Protein AF-A0A4R6K568-F1 (afdb_monomer)

Mean predicted aligned error: 12.11 Å

Nearest PDB structures (foldseek):
  5cnj-assembly1_A  TM=5.595E-01  e=1.723E-01  Homo sapiens
  4xaq-assembly1_B  TM=5.595E-01  e=4.422E-01  Homo sapiens
  5cnm-assembly1_A  TM=5.264E-01  e=3.116E+00  Homo sapiens
  1ase-assembly1_A  TM=3.659E-01  e=6.536E+00  Escherichia coli

Radius of gyration: 21.13 Å; Cα contacts (8 Å, |Δi|>4): 97; chains: 1; bounding box: 90×41×31 Å

Sequence (121 aa):
MSWESEGRWAGIPVFGEGLSTAQVRMLRKFSMGDTAIVIASGDEYRQKLTTGYLLDLALYYDRVRAVSLSHSPSTIAAAESGSKVLNDALGMARPLLTDRLGGAAADIASDPEPPERGPDL

Foldseek 3Di:
DDPPCPPPDDDDDADDLGADLVNLQVCLVVDPALEDEAEQEDDPVSVVSSVVCQVSNVVRHVFYFYFYDDHDLVVQCPDDCSVVVSVVRSVVTGTPVVPPCVPPVVPPDPPPDDDPDDDDD

Secondary structure (DSSP, 8-state):
-------S-------TT---HHHHHHHHHH-SSSEEEEEEESSHHHHHHHHHTHHHHHHH-SEEEEEEESS-HHHHHTSTTHHHHHHHHHHTPEESTTTTSTTTSSSS-------S-----

Solvent-accessible surface area (backbone atoms only — not comparable to full-atom values): 7741 Å² total; per-residue (Å²): 136,82,84,74,72,74,74,90,68,84,88,76,88,79,64,87,90,44,64,52,60,69,54,45,54,51,51,48,76,76,44,91,64,54,64,45,76,46,77,37,48,73,55,72,66,55,43,52,43,57,59,72,32,48,61,48,42,53,76,69,24,89,38,45,24,39,39,79,42,97,54,51,70,68,63,43,46,72,40,90,69,14,59,56,55,52,50,52,49,61,73,67,37,43,63,54,72,66,74,57,54,72,76,60,63,81,76,69,79,83,70,76,77,76,78,94,67,78,82,90,126

Structure (mmCIF, N/CA/C/O backbone):
data_AF-A0A4R6K568-F1
#
_entry.id   AF-A0A4R6K568-F1
#
loop_
_atom_site.group_PDB
_atom_site.id
_atom_site.type_symbol
_atom_site.label_atom_id
_atom_site.label_alt_id
_atom_site.label_comp_id
_atom_site.label_asym_id
_atom_site.label_entity_id
_atom_site.label_seq_id
_atom_site.pdbx_PDB_ins_code
_atom_site.Cartn_x
_atom_site.Cartn_y
_atom_site.Cartn_z
_atom_site.occupancy
_atom_site.B_iso_or_equiv
_atom_site.auth_seq_id
_atom_site.auth_comp_id
_atom_site.auth_asym_id
_atom_site.auth_atom_id
_atom_site.pdbx_PDB_model_num
ATOM 1 N N . MET A 1 1 ? 31.750 7.549 6.953 1.00 33.66 1 MET A N 1
ATOM 2 C CA . MET A 1 1 ? 30.748 6.467 7.031 1.00 33.66 1 MET A CA 1
ATOM 3 C C . MET A 1 1 ? 29.535 6.930 6.247 1.00 33.66 1 MET A C 1
ATOM 5 O O . MET A 1 1 ? 28.867 7.861 6.674 1.00 33.66 1 MET A O 1
ATOM 9 N N . SER A 1 2 ? 29.376 6.408 5.034 1.00 35.12 2 SER A N 1
ATOM 10 C CA . SER A 1 2 ? 28.314 6.752 4.090 1.00 35.12 2 SER A CA 1
ATOM 11 C C . SER A 1 2 ? 27.049 5.980 4.451 1.00 35.12 2 SER A C 1
ATOM 13 O O . SER A 1 2 ? 27.048 4.755 4.439 1.00 35.12 2 SER A O 1
ATOM 15 N N . TRP A 1 3 ? 25.974 6.694 4.775 1.00 35.69 3 TRP A N 1
ATOM 16 C CA . TRP A 1 3 ? 24.633 6.120 4.854 1.00 35.69 3 TRP A CA 1
ATOM 17 C C . TRP A 1 3 ? 24.131 5.900 3.424 1.00 35.69 3 TRP A C 1
ATOM 19 O O . TRP A 1 3 ? 23.374 6.703 2.882 1.00 35.69 3 TRP A O 1
ATOM 29 N N . GLU A 1 4 ? 24.624 4.850 2.771 1.00 41.16 4 GLU A N 1
ATOM 30 C CA . GLU A 1 4 ? 24.007 4.323 1.558 1.00 41.16 4 GLU A CA 1
ATOM 31 C C . GLU A 1 4 ? 22.646 3.745 1.949 1.00 41.16 4 GLU A C 1
ATOM 33 O O . GLU A 1 4 ? 22.555 2.616 2.411 1.00 41.16 4 GLU A O 1
ATOM 38 N N . SER A 1 5 ? 21.609 4.580 1.850 1.00 45.56 5 SER A N 1
ATOM 39 C CA . SER A 1 5 ? 20.193 4.214 1.740 1.00 45.56 5 SER A CA 1
ATOM 40 C C . SER A 1 5 ? 19.801 2.894 2.418 1.00 45.56 5 SER A C 1
ATOM 42 O O . SER A 1 5 ? 19.378 1.954 1.744 1.00 45.56 5 SER A O 1
ATOM 44 N N . GLU A 1 6 ? 19.889 2.831 3.751 1.00 50.62 6 GLU A N 1
ATOM 45 C CA . GLU A 1 6 ? 19.163 1.817 4.519 1.00 50.62 6 GLU A CA 1
ATOM 46 C C . GLU A 1 6 ? 17.713 1.814 4.019 1.00 50.62 6 GLU A C 1
ATOM 48 O O . GLU A 1 6 ? 17.057 2.860 3.969 1.00 50.62 6 GLU A O 1
ATOM 53 N N . GLY A 1 7 ? 17.255 0.660 3.529 1.00 64.12 7 GLY A N 1
ATOM 54 C CA . GLY A 1 7 ? 15.984 0.531 2.829 1.00 64.12 7 GLY A CA 1
ATOM 55 C C . GLY A 1 7 ? 14.830 1.056 3.679 1.00 64.12 7 GLY A C 1
ATOM 56 O O . GLY A 1 7 ? 14.344 0.369 4.570 1.00 64.12 7 GLY A O 1
ATOM 57 N N . ARG A 1 8 ? 14.367 2.274 3.377 1.00 77.50 8 ARG A N 1
ATOM 58 C CA . ARG A 1 8 ? 13.275 2.964 4.089 1.00 77.50 8 ARG A CA 1
ATOM 59 C C . ARG A 1 8 ? 11.961 2.173 4.090 1.00 77.50 8 ARG A C 1
ATOM 61 O O . ARG A 1 8 ? 11.095 2.417 4.926 1.00 77.50 8 ARG A O 1
ATOM 68 N N . TRP A 1 9 ? 11.803 1.262 3.135 1.00 83.81 9 TRP A N 1
ATOM 69 C CA . TRP A 1 9 ? 10.571 0.533 2.882 1.00 83.81 9 TRP A CA 1
ATOM 70 C C . TRP A 1 9 ? 10.840 -0.968 2.824 1.00 83.81 9 TRP A C 1
ATOM 72 O O . TRP A 1 9 ? 11.736 -1.411 2.107 1.00 83.81 9 TRP A O 1
ATOM 82 N N . ALA A 1 10 ? 10.016 -1.744 3.527 1.00 86.19 10 ALA A N 1
ATOM 83 C CA . ALA A 1 10 ? 9.962 -3.195 3.404 1.00 86.19 10 ALA A CA 1
ATOM 84 C C . ALA A 1 10 ? 8.694 -3.587 2.632 1.00 86.19 10 ALA A C 1
ATOM 86 O O . ALA A 1 10 ? 7.585 -3.220 3.021 1.00 86.19 10 ALA A O 1
ATOM 87 N N . GLY A 1 11 ? 8.860 -4.310 1.522 1.00 87.62 11 GLY A N 1
ATOM 88 C CA . GLY A 1 11 ? 7.745 -4.807 0.717 1.00 87.62 11 GLY A CA 1
ATOM 89 C C . GLY A 1 11 ? 7.240 -6.151 1.235 1.00 87.62 11 GLY A C 1
ATOM 90 O O . GLY A 1 11 ? 8.026 -7.083 1.385 1.00 87.62 11 GLY A O 1
ATOM 91 N N . ILE A 1 12 ? 5.932 -6.265 1.470 1.00 88.31 12 ILE A N 1
ATOM 92 C CA . ILE A 1 12 ? 5.274 -7.521 1.852 1.00 88.31 12 ILE A CA 1
ATOM 93 C C . ILE A 1 12 ? 4.238 -7.848 0.770 1.00 88.31 12 ILE A C 1
ATOM 95 O O . ILE A 1 12 ? 3.281 -7.087 0.610 1.00 88.31 12 ILE A O 1
ATOM 99 N N . PRO A 1 13 ? 4.415 -8.933 -0.005 1.00 86.69 13 PRO A N 1
ATOM 100 C CA . PRO A 1 13 ? 3.424 -9.332 -0.992 1.00 86.69 13 PRO A CA 1
ATOM 101 C C . PRO A 1 13 ? 2.144 -9.803 -0.297 1.00 86.69 13 PRO A C 1
ATOM 103 O O . PRO A 1 13 ? 2.186 -10.563 0.671 1.00 86.69 13 PRO A O 1
ATOM 106 N N . VAL A 1 14 ? 1.003 -9.361 -0.817 1.00 85.00 14 VAL A N 1
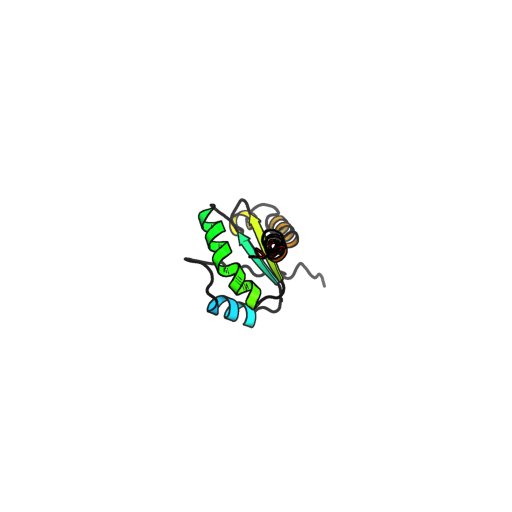ATOM 107 C CA . VAL A 1 14 ? -0.319 -9.824 -0.389 1.00 85.00 14 VAL A CA 1
ATOM 108 C C . VAL A 1 14 ? -0.789 -10.875 -1.389 1.00 85.00 14 VAL A C 1
ATOM 110 O O . VAL A 1 14 ? -0.758 -10.644 -2.597 1.00 85.00 14 VAL A O 1
ATOM 113 N N . PHE A 1 15 ? -1.196 -12.038 -0.888 1.00 78.00 15 PHE A N 1
ATOM 114 C CA . PHE A 1 15 ? -1.642 -13.169 -1.700 1.00 78.00 15 PHE A CA 1
ATOM 115 C C . PHE A 1 15 ? -3.113 -13.490 -1.424 1.00 78.00 15 PHE A C 1
ATOM 117 O O . PHE A 1 15 ? -3.596 -13.291 -0.311 1.00 78.00 15 PHE A O 1
ATOM 124 N N . GLY A 1 16 ? -3.805 -14.042 -2.423 1.00 79.00 16 GLY A N 1
ATOM 125 C CA . GLY A 1 16 ? -5.203 -14.463 -2.296 1.00 79.00 16 GLY A CA 1
ATOM 126 C C . GLY A 1 16 ? -6.182 -13.287 -2.228 1.00 79.00 16 GLY A C 1
ATOM 127 O O . GLY A 1 16 ? -6.047 -12.324 -2.979 1.00 79.00 16 GLY A O 1
ATOM 128 N N . GLU A 1 17 ? -7.155 -13.380 -1.322 1.00 75.75 17 GLU A N 1
ATOM 129 C CA . GLU A 1 17 ? -8.291 -12.448 -1.178 1.00 75.75 17 GLU A CA 1
ATOM 130 C C . GLU A 1 17 ? -7.930 -11.087 -0.546 1.00 75.75 17 GLU A C 1
ATOM 132 O O . GLU A 1 17 ? -8.801 -10.249 -0.328 1.00 75.75 17 GLU A O 1
ATOM 137 N N . GLY A 1 18 ? -6.653 -10.842 -0.235 1.00 82.50 18 GLY A N 1
ATOM 138 C CA . GLY A 1 18 ? -6.189 -9.593 0.370 1.00 82.50 18 GLY A CA 1
ATOM 139 C C . GLY A 1 18 ? -5.588 -9.788 1.760 1.00 82.50 18 GLY A C 1
ATOM 140 O O . GLY A 1 18 ? -5.022 -10.836 2.072 1.00 82.50 18 GLY A O 1
ATOM 141 N N . LEU A 1 19 ? -5.665 -8.744 2.588 1.00 87.19 19 LEU A N 1
ATOM 142 C CA . LEU A 1 19 ? -5.066 -8.708 3.919 1.00 87.19 19 LEU A CA 1
ATOM 143 C C . LEU A 1 19 ? -6.162 -8.691 4.989 1.00 87.19 19 LEU A C 1
ATOM 145 O O . LEU A 1 19 ? -6.966 -7.770 5.041 1.00 87.19 19 LEU A O 1
ATOM 149 N N . SER A 1 20 ? -6.191 -9.697 5.859 1.00 88.75 20 SER A N 1
ATOM 150 C CA . SER A 1 20 ? -7.128 -9.729 6.989 1.00 88.75 20 SER A CA 1
ATOM 151 C C . SER A 1 20 ? -6.731 -8.740 8.090 1.00 88.75 20 SER A C 1
ATOM 153 O O . SER A 1 20 ? -5.544 -8.469 8.302 1.00 88.75 20 SER A O 1
ATOM 155 N N . THR A 1 21 ? -7.698 -8.300 8.899 1.00 90.44 21 THR A N 1
ATOM 156 C CA . THR A 1 21 ? -7.464 -7.470 10.095 1.00 90.44 21 THR A CA 1
ATOM 157 C C . THR A 1 21 ? -6.401 -8.070 11.028 1.00 90.44 21 THR A C 1
ATOM 159 O O . THR A 1 21 ? -5.556 -7.358 11.572 1.00 90.44 21 THR A O 1
ATOM 162 N N . ALA A 1 22 ? -6.391 -9.399 11.197 1.00 91.38 22 ALA A N 1
ATOM 163 C CA . ALA A 1 22 ? -5.405 -10.086 12.031 1.00 91.38 22 ALA A CA 1
ATOM 164 C C . ALA A 1 22 ? -3.978 -9.962 11.472 1.00 91.38 22 ALA A C 1
ATOM 166 O O . ALA A 1 22 ? -3.037 -9.747 12.242 1.00 91.38 22 ALA A O 1
ATOM 167 N N . GLN A 1 23 ? -3.818 -10.054 10.147 1.00 91.81 23 GLN A N 1
ATOM 168 C CA . GLN A 1 23 ? -2.534 -9.843 9.478 1.00 91.81 23 GLN A CA 1
ATOM 169 C C . GLN A 1 23 ? -2.100 -8.378 9.558 1.00 91.81 23 GLN A C 1
ATOM 171 O O . GLN A 1 23 ? -0.942 -8.128 9.874 1.00 91.81 23 GLN A O 1
ATOM 176 N N . VAL A 1 24 ? -3.009 -7.413 9.379 1.00 92.25 24 VAL A N 1
ATOM 177 C CA . VAL A 1 24 ? -2.693 -5.984 9.561 1.00 92.25 24 VAL A CA 1
ATOM 178 C C . VAL A 1 24 ? -2.194 -5.703 10.976 1.00 92.25 24 VAL A C 1
ATOM 180 O O . VAL A 1 24 ? -1.141 -5.090 11.159 1.00 92.25 24 VAL A O 1
ATOM 183 N N . ARG A 1 25 ? -2.910 -6.195 11.993 1.00 92.69 25 ARG A N 1
ATOM 184 C CA . ARG A 1 25 ? -2.510 -6.043 13.396 1.00 92.69 25 ARG A CA 1
ATOM 185 C C . ARG A 1 25 ? -1.134 -6.653 13.660 1.00 92.69 25 ARG A C 1
ATOM 187 O O . ARG A 1 25 ? -0.331 -6.080 14.395 1.00 92.69 25 ARG A O 1
ATOM 194 N N . MET A 1 26 ? -0.861 -7.818 13.069 1.00 92.38 26 MET A N 1
ATOM 195 C CA . MET A 1 26 ? 0.448 -8.463 13.152 1.00 92.38 26 MET A CA 1
ATOM 196 C C . MET A 1 26 ? 1.532 -7.608 12.487 1.00 92.38 26 MET A C 1
ATOM 198 O O . MET A 1 26 ? 2.551 -7.354 13.122 1.00 92.38 26 MET A O 1
ATOM 202 N N . LEU A 1 27 ? 1.302 -7.112 11.266 1.00 91.12 27 LEU A N 1
ATOM 203 C CA . LEU A 1 27 ? 2.225 -6.212 10.573 1.00 91.12 27 LEU A CA 1
ATOM 204 C C . LEU A 1 27 ? 2.544 -4.981 11.426 1.00 91.12 27 LEU A C 1
ATOM 206 O O . LEU A 1 27 ? 3.717 -4.648 11.602 1.00 91.12 27 LEU A O 1
ATOM 210 N N . ARG A 1 28 ? 1.524 -4.341 12.011 1.00 91.06 28 ARG A N 1
ATOM 211 C CA . ARG A 1 28 ? 1.713 -3.147 12.842 1.00 91.06 28 ARG A CA 1
ATOM 212 C C . ARG A 1 28 ? 2.615 -3.418 14.041 1.00 91.06 28 ARG A C 1
ATOM 214 O O . ARG A 1 28 ? 3.479 -2.599 14.330 1.00 91.06 28 ARG A O 1
ATOM 221 N N . LYS A 1 29 ? 2.471 -4.577 14.693 1.00 91.81 29 LYS A N 1
ATOM 222 C CA . LYS A 1 29 ? 3.303 -4.977 15.842 1.00 91.81 29 LYS A CA 1
ATOM 223 C C . LYS A 1 29 ? 4.800 -5.030 15.510 1.00 91.81 29 LYS A C 1
ATOM 225 O O . LYS A 1 29 ? 5.618 -4.773 16.388 1.00 91.81 29 LYS A O 1
ATOM 230 N N . PHE A 1 30 ? 5.151 -5.370 14.271 1.00 88.75 30 PHE A N 1
ATOM 231 C CA . PHE A 1 30 ? 6.541 -5.487 13.815 1.00 88.75 30 PHE A CA 1
ATOM 232 C C . PHE A 1 30 ? 7.004 -4.303 12.954 1.00 88.75 30 PHE A C 1
ATOM 234 O O . PHE A 1 30 ? 8.149 -4.274 12.511 1.00 88.75 30 PHE A O 1
ATOM 241 N N . SER A 1 31 ? 6.138 -3.315 12.726 1.00 87.12 31 SER A N 1
ATOM 242 C CA . SER A 1 31 ? 6.468 -2.113 11.963 1.00 87.12 31 SER A CA 1
ATOM 243 C C . SER A 1 31 ? 6.973 -1.019 12.896 1.00 87.12 31 SER A C 1
ATOM 245 O O . SER A 1 31 ? 6.243 -0.579 13.780 1.00 87.12 31 SER A O 1
ATOM 247 N N . MET A 1 32 ? 8.192 -0.525 12.664 1.00 83.94 3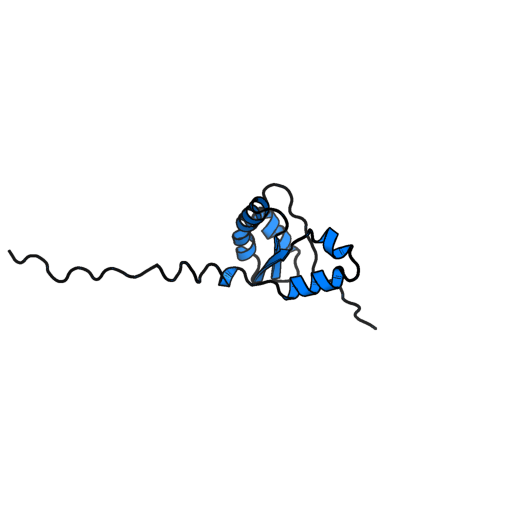2 MET A N 1
ATOM 248 C CA . MET A 1 32 ? 8.702 0.654 13.383 1.00 83.94 32 MET A CA 1
ATOM 249 C C . MET A 1 32 ? 8.027 1.954 12.918 1.00 83.94 32 MET A C 1
ATOM 251 O O . MET A 1 32 ? 7.855 2.880 13.704 1.00 83.94 32 MET A O 1
ATOM 255 N N . GLY A 1 33 ? 7.632 2.022 11.642 1.00 85.19 33 GLY A N 1
ATOM 256 C CA . GLY A 1 33 ? 6.947 3.175 11.061 1.00 85.19 33 GLY A CA 1
ATOM 257 C C . GLY A 1 33 ? 5.436 3.164 11.298 1.00 85.19 33 GLY A C 1
ATOM 258 O O . GLY A 1 33 ? 4.815 2.110 11.416 1.00 85.19 33 GLY A O 1
ATOM 259 N N . ASP A 1 34 ? 4.841 4.354 11.313 1.00 88.38 34 ASP A N 1
ATOM 260 C CA . ASP A 1 34 ? 3.388 4.585 11.370 1.00 88.38 34 ASP A CA 1
ATOM 261 C C . ASP A 1 34 ? 2.721 4.647 9.986 1.00 88.38 34 ASP A C 1
ATOM 263 O O . ASP A 1 34 ? 1.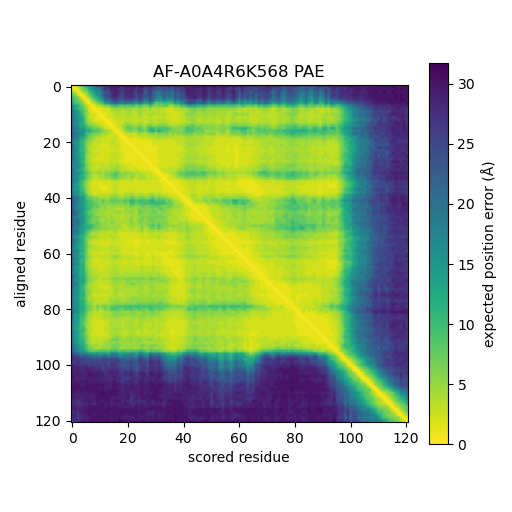516 4.874 9.873 1.00 88.38 34 ASP A O 1
ATOM 267 N N . THR A 1 35 ? 3.513 4.465 8.927 1.00 91.62 35 THR A N 1
ATOM 268 C CA . THR A 1 35 ? 3.085 4.642 7.544 1.00 91.62 35 THR A CA 1
ATOM 269 C C . THR A 1 35 ? 2.993 3.300 6.832 1.00 91.62 35 THR A C 1
ATOM 271 O O . THR A 1 35 ? 3.979 2.567 6.760 1.00 91.62 35 THR A O 1
ATOM 274 N N . ALA A 1 36 ? 1.833 3.020 6.245 1.00 92.25 36 ALA A N 1
ATOM 275 C CA . ALA A 1 36 ? 1.623 1.924 5.310 1.00 92.25 36 ALA A CA 1
ATOM 276 C C . ALA A 1 36 ? 1.407 2.489 3.900 1.00 92.25 36 ALA A C 1
ATOM 278 O O . ALA A 1 36 ? 0.574 3.375 3.696 1.00 92.25 36 ALA A O 1
ATOM 279 N N . ILE A 1 37 ? 2.153 1.975 2.920 1.00 92.00 37 ILE A N 1
ATOM 280 C CA . ILE A 1 37 ? 1.959 2.303 1.503 1.00 92.00 37 ILE A CA 1
ATOM 281 C C . ILE A 1 37 ? 1.435 1.063 0.795 1.00 92.00 37 ILE A C 1
ATOM 283 O O . ILE A 1 37 ? 2.080 0.017 0.792 1.00 92.00 37 ILE A O 1
ATOM 287 N N . VAL A 1 38 ? 0.270 1.197 0.177 1.00 91.56 38 VAL A N 1
ATOM 288 C CA . VAL A 1 38 ? -0.368 0.136 -0.589 1.00 91.56 38 VAL A CA 1
ATOM 289 C C . VAL A 1 38 ? -0.051 0.328 -2.065 1.00 91.56 38 VAL A C 1
ATOM 291 O O . VAL A 1 38 ? -0.354 1.368 -2.650 1.00 91.56 38 VAL A O 1
ATOM 294 N N . ILE A 1 39 ? 0.572 -0.679 -2.668 1.00 89.94 39 ILE A N 1
ATOM 295 C CA . ILE A 1 39 ? 0.869 -0.681 -4.097 1.00 89.94 39 ILE A CA 1
ATOM 296 C C . ILE A 1 39 ? -0.236 -1.445 -4.816 1.00 89.94 39 ILE A C 1
ATOM 298 O O . ILE A 1 39 ? -0.350 -2.661 -4.672 1.00 89.94 39 ILE A O 1
ATOM 302 N N . ALA A 1 40 ? -1.018 -0.737 -5.620 1.00 86.56 40 ALA A N 1
ATOM 303 C CA . ALA A 1 40 ? -1.960 -1.345 -6.541 1.00 86.56 40 ALA A CA 1
ATOM 304 C C . ALA A 1 40 ? -1.247 -1.587 -7.880 1.00 86.56 40 ALA A C 1
ATOM 306 O O . ALA A 1 40 ? -0.734 -0.657 -8.502 1.00 86.56 40 ALA A O 1
ATOM 307 N N . SER A 1 41 ? -1.170 -2.842 -8.319 1.00 81.75 41 SER A N 1
ATOM 308 C CA . SER A 1 41 ? -0.621 -3.195 -9.633 1.00 81.75 41 SER A CA 1
ATOM 309 C C . SER A 1 41 ? -1.439 -4.322 -10.260 1.00 81.75 41 SER A C 1
ATOM 311 O O . SER A 1 41 ? -1.907 -5.224 -9.562 1.00 81.75 41 SER A O 1
ATOM 313 N N . GLY A 1 42 ? -1.618 -4.267 -11.579 1.00 77.38 42 GLY A N 1
ATOM 314 C CA . GLY A 1 42 ? -2.462 -5.202 -12.325 1.00 77.38 42 GLY A CA 1
ATOM 315 C C . GLY A 1 42 ? -3.841 -4.639 -12.681 1.00 77.38 42 GLY A C 1
ATOM 316 O O . GLY A 1 42 ? -4.056 -3.427 -12.656 1.00 77.38 42 GLY A O 1
ATOM 317 N N . ASP A 1 43 ? -4.743 -5.543 -13.063 1.00 78.31 43 ASP A N 1
ATOM 318 C CA . ASP A 1 43 ? -6.092 -5.238 -13.553 1.00 78.31 43 ASP A CA 1
ATOM 319 C C . ASP A 1 43 ? -7.017 -4.591 -12.501 1.00 78.31 43 ASP A C 1
ATOM 321 O O . ASP A 1 43 ? -6.731 -4.560 -11.301 1.00 78.31 43 ASP A O 1
ATOM 325 N N . GLU A 1 44 ? -8.164 -4.079 -12.958 1.00 78.44 44 GLU A N 1
ATOM 326 C CA . GLU A 1 44 ? -9.164 -3.435 -12.097 1.00 78.44 44 GLU A CA 1
ATOM 327 C C . GLU A 1 44 ? -9.665 -4.335 -10.960 1.00 78.44 44 GLU A C 1
ATOM 329 O O . GLU A 1 44 ? -10.024 -3.837 -9.893 1.00 78.44 44 GLU A O 1
ATOM 334 N N . TYR A 1 45 ? -9.699 -5.654 -11.160 1.00 78.38 45 TYR A N 1
ATOM 335 C CA . TYR A 1 45 ? -10.138 -6.593 -10.132 1.00 78.38 45 TYR A CA 1
ATOM 336 C C . TYR A 1 45 ? -9.147 -6.615 -8.962 1.00 78.38 45 TYR A C 1
ATOM 338 O O . TYR A 1 45 ? -9.543 -6.457 -7.806 1.00 78.38 45 TYR A O 1
ATOM 346 N N . ARG A 1 46 ? -7.844 -6.693 -9.251 1.00 75.56 46 ARG A N 1
ATOM 347 C CA . ARG A 1 46 ? -6.781 -6.609 -8.235 1.00 75.56 46 ARG A CA 1
ATOM 348 C C . ARG A 1 46 ? -6.756 -5.253 -7.535 1.00 75.56 46 ARG A C 1
ATOM 350 O O . ARG A 1 46 ? -6.530 -5.180 -6.325 1.00 75.56 46 ARG A O 1
ATOM 357 N N . GLN A 1 47 ? -7.052 -4.177 -8.259 1.00 77.19 47 GLN A N 1
ATOM 358 C CA . GLN A 1 47 ? -7.191 -2.845 -7.664 1.00 77.19 47 GLN A CA 1
ATOM 359 C C . GLN A 1 47 ? -8.421 -2.749 -6.739 1.00 77.19 47 GLN A C 1
ATOM 361 O O . GLN A 1 47 ? -8.354 -2.138 -5.672 1.00 77.19 47 GLN A O 1
ATOM 366 N N . LYS A 1 48 ? -9.536 -3.406 -7.081 1.00 77.12 48 LYS A N 1
ATOM 367 C CA . LYS A 1 4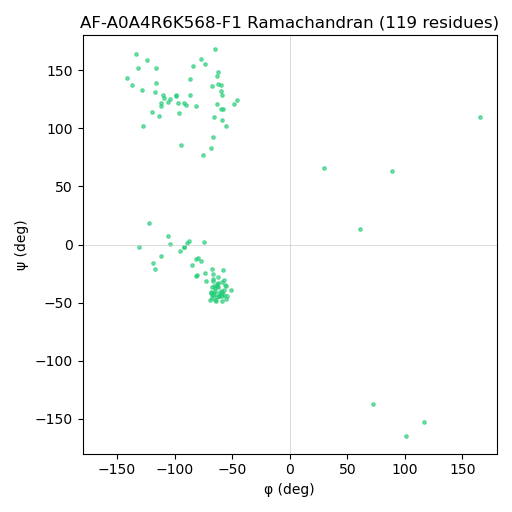8 ? -10.725 -3.481 -6.214 1.00 77.12 48 LYS A CA 1
ATOM 368 C C . LYS A 1 48 ? -10.471 -4.293 -4.944 1.00 77.12 48 LYS A C 1
ATOM 370 O O . LYS A 1 48 ? -10.817 -3.813 -3.868 1.00 77.12 48 LYS A O 1
ATOM 375 N N . LEU A 1 49 ? -9.800 -5.445 -5.031 1.00 77.50 49 LEU A N 1
ATOM 376 C CA . LEU A 1 49 ? -9.392 -6.222 -3.847 1.00 77.50 49 LEU A CA 1
ATOM 377 C C . LEU A 1 49 ? -8.520 -5.395 -2.898 1.00 77.50 49 LEU A C 1
ATOM 379 O O . LEU A 1 49 ? -8.707 -5.425 -1.684 1.00 77.50 49 LEU A O 1
ATOM 383 N N . THR A 1 50 ? -7.632 -4.578 -3.470 1.00 77.00 50 THR A N 1
ATOM 384 C CA . THR A 1 50 ? -6.776 -3.653 -2.718 1.00 77.00 50 THR A CA 1
ATOM 385 C C . THR A 1 50 ? -7.589 -2.697 -1.840 1.00 77.00 50 THR A C 1
ATOM 387 O O . THR A 1 50 ? -7.173 -2.371 -0.733 1.00 77.00 50 THR A O 1
ATOM 390 N N . THR A 1 51 ? -8.777 -2.286 -2.300 1.00 76.06 51 THR A N 1
ATOM 391 C CA . THR A 1 51 ? -9.678 -1.395 -1.553 1.00 76.06 51 THR A CA 1
ATOM 392 C C . THR A 1 51 ? -10.244 -2.056 -0.293 1.00 76.06 51 THR A C 1
ATOM 394 O O . THR A 1 51 ? -10.490 -1.364 0.695 1.00 76.06 51 THR A O 1
ATOM 397 N N . GLY A 1 52 ? -10.435 -3.380 -0.312 1.00 79.50 52 GLY A N 1
ATOM 398 C CA . GLY A 1 52 ? -11.115 -4.128 0.747 1.00 79.50 52 GLY A CA 1
ATOM 399 C C . GLY A 1 52 ? -10.415 -4.064 2.104 1.00 79.50 52 GLY A C 1
ATOM 400 O O . GLY A 1 52 ? -11.087 -3.993 3.125 1.00 79.50 52 GLY A O 1
ATOM 401 N N . TYR A 1 53 ? -9.082 -3.997 2.119 1.00 85.06 53 TYR A N 1
ATOM 402 C CA . TYR A 1 53 ? -8.285 -3.990 3.353 1.00 85.06 53 TYR A CA 1
ATOM 403 C C . TYR A 1 53 ? -7.685 -2.617 3.706 1.00 85.06 53 TYR A C 1
ATOM 405 O O . TYR A 1 53 ? -6.893 -2.499 4.644 1.00 85.06 53 TYR A O 1
ATOM 413 N N . LEU A 1 54 ? -8.049 -1.548 2.983 1.00 86.69 54 LEU A N 1
ATOM 414 C CA . LEU A 1 54 ? -7.581 -0.188 3.297 1.00 86.69 54 LEU A CA 1
ATOM 415 C C . LEU A 1 54 ? -8.101 0.304 4.647 1.00 86.69 54 LEU A C 1
ATOM 417 O O . LEU A 1 54 ? -7.382 0.992 5.369 1.00 86.69 54 LEU A O 1
ATOM 421 N N . LEU A 1 55 ? -9.346 -0.048 4.979 1.00 84.69 55 LEU A N 1
ATOM 422 C CA . LEU A 1 55 ? -9.954 0.311 6.258 1.00 84.69 55 LEU A CA 1
ATOM 423 C C . LEU A 1 55 ? -9.243 -0.391 7.412 1.00 84.69 55 LEU A C 1
ATOM 425 O O . LEU A 1 55 ? -8.912 0.262 8.396 1.00 84.69 55 LEU A O 1
ATOM 429 N N . ASP A 1 56 ? -8.924 -1.679 7.259 1.00 89.62 56 ASP A N 1
ATOM 430 C CA . ASP A 1 56 ? -8.142 -2.405 8.258 1.00 89.62 56 ASP A CA 1
ATOM 431 C C . ASP A 1 56 ? -6.781 -1.739 8.482 1.00 89.62 56 ASP A C 1
ATOM 433 O O . ASP A 1 56 ? -6.383 -1.529 9.624 1.00 89.62 56 ASP A O 1
ATOM 437 N N . LEU A 1 57 ? -6.081 -1.334 7.416 1.00 91.81 57 LEU A N 1
ATOM 438 C CA . LEU A 1 57 ? -4.822 -0.589 7.540 1.00 91.81 57 LEU A CA 1
ATOM 439 C C . LEU A 1 57 ? -5.002 0.731 8.300 1.00 91.81 57 LEU A C 1
ATOM 441 O O . LEU A 1 57 ? -4.186 1.036 9.167 1.00 91.81 57 LEU A O 1
ATOM 445 N N . ALA A 1 58 ? -6.071 1.481 8.024 1.00 90.00 58 ALA A N 1
ATOM 446 C CA . ALA A 1 58 ? -6.346 2.764 8.673 1.00 90.00 58 ALA A CA 1
ATOM 447 C C . ALA A 1 58 ? -6.678 2.640 10.172 1.00 90.00 58 ALA A C 1
ATOM 449 O O . ALA A 1 58 ? -6.515 3.608 10.907 1.00 90.00 58 ALA A O 1
ATOM 450 N N . LEU A 1 59 ? -7.098 1.461 10.647 1.00 89.31 59 LEU A N 1
ATOM 451 C CA . LEU A 1 59 ? -7.301 1.205 12.079 1.00 89.31 59 LEU A CA 1
ATOM 452 C C . LEU A 1 59 ? -5.988 1.060 12.859 1.00 89.31 59 LEU A C 1
ATOM 454 O O . LEU A 1 59 ? -5.976 1.248 14.074 1.00 89.31 59 LEU A O 1
ATOM 458 N N . TYR A 1 60 ? -4.896 0.684 12.188 1.00 90.94 60 TYR A N 1
ATOM 459 C CA . TYR A 1 60 ? -3.629 0.344 12.844 1.00 90.94 60 TYR A CA 1
ATOM 460 C C . TYR A 1 60 ? -2.464 1.266 12.468 1.00 90.94 60 TYR A C 1
ATOM 462 O O . TYR A 1 60 ? -1.486 1.333 13.217 1.00 90.94 60 TYR A O 1
ATOM 470 N N . TYR A 1 61 ? -2.547 1.960 11.335 1.00 91.62 61 TYR A N 1
ATOM 471 C CA . TYR A 1 61 ? -1.532 2.889 10.846 1.00 91.62 61 TYR A CA 1
ATOM 472 C C . TYR A 1 61 ? -2.093 4.306 10.764 1.00 91.62 61 TYR A C 1
ATOM 474 O O . TYR A 1 61 ? -3.125 4.533 10.138 1.00 91.62 61 TYR A O 1
ATOM 482 N N . ASP A 1 62 ? -1.348 5.267 11.307 1.00 89.75 62 ASP A N 1
ATOM 483 C CA . ASP A 1 62 ? -1.733 6.683 11.304 1.00 89.75 62 ASP A CA 1
ATOM 484 C C . ASP A 1 62 ? -1.728 7.260 9.882 1.00 89.75 62 ASP A C 1
ATOM 486 O O . ASP A 1 62 ? -2.463 8.194 9.558 1.00 89.75 62 ASP A O 1
ATOM 490 N N . ARG A 1 63 ? -0.870 6.713 9.010 1.00 91.19 63 ARG A N 1
ATOM 491 C CA . ARG A 1 63 ? -0.681 7.192 7.641 1.00 91.19 63 ARG A CA 1
ATOM 492 C C . ARG A 1 63 ? -0.821 6.052 6.646 1.00 91.19 63 ARG A C 1
ATOM 494 O O . ARG A 1 63 ? 0.126 5.309 6.410 1.00 91.19 63 ARG A O 1
ATOM 501 N N . VAL A 1 64 ? -1.974 5.965 5.989 1.00 91.62 64 VAL A N 1
ATOM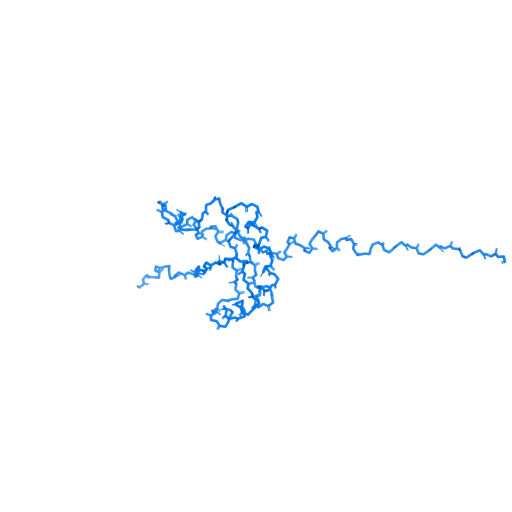 502 C CA . VAL A 1 64 ? -2.171 5.037 4.867 1.00 91.62 64 VAL A CA 1
ATOM 503 C C . VAL A 1 64 ? -2.131 5.796 3.547 1.00 91.62 64 VAL A C 1
ATOM 505 O O . VAL A 1 64 ? -2.863 6.769 3.336 1.00 91.62 64 VAL A O 1
ATOM 508 N N . ARG A 1 65 ? -1.252 5.353 2.651 1.00 91.50 65 ARG A N 1
ATOM 509 C CA . ARG A 1 65 ? -1.075 5.912 1.310 1.00 91.50 65 ARG A CA 1
ATOM 5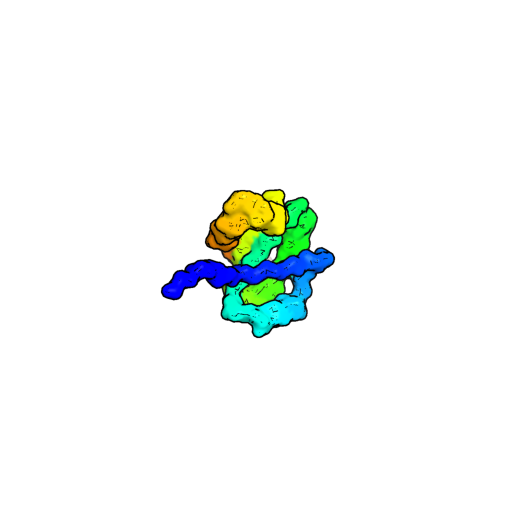10 C C . ARG A 1 65 ? -1.254 4.835 0.255 1.00 91.50 65 ARG A C 1
ATOM 512 O O . ARG A 1 65 ? -1.061 3.657 0.543 1.00 91.50 65 ARG A O 1
ATOM 519 N N . ALA A 1 66 ? -1.554 5.243 -0.970 1.00 88.88 66 ALA A N 1
ATOM 520 C CA . ALA A 1 66 ? -1.560 4.341 -2.110 1.00 88.88 66 ALA A CA 1
ATOM 521 C C . ALA A 1 66 ? -0.791 4.901 -3.302 1.00 88.88 66 ALA A C 1
ATOM 523 O O . ALA A 1 66 ? -0.689 6.115 -3.505 1.00 88.88 66 ALA A O 1
ATOM 524 N N . VAL A 1 67 ? -0.264 3.977 -4.098 1.00 89.12 67 VAL A N 1
ATOM 525 C CA . VAL A 1 67 ? 0.330 4.245 -5.403 1.00 89.12 67 VAL A CA 1
ATOM 526 C C . VAL A 1 67 ? -0.134 3.174 -6.383 1.00 89.12 67 VAL A C 1
ATOM 528 O O . VAL A 1 67 ? -0.182 1.991 -6.045 1.00 89.12 67 VAL A O 1
ATOM 531 N N . SER A 1 68 ? -0.488 3.595 -7.594 1.00 87.56 68 SER A N 1
ATOM 532 C CA . SER A 1 68 ? -0.786 2.686 -8.698 1.00 87.56 68 SER A CA 1
ATOM 533 C C . SER A 1 68 ? 0.437 2.583 -9.596 1.00 87.56 68 SER A C 1
ATOM 535 O O . SER A 1 68 ? 0.976 3.609 -10.012 1.00 87.56 68 SER A O 1
ATOM 537 N N . LEU A 1 69 ? 0.873 1.363 -9.896 1.00 86.81 69 LEU A N 1
ATOM 538 C CA . LEU A 1 69 ? 2.014 1.103 -10.771 1.00 86.81 69 LEU A CA 1
ATOM 539 C C . LEU A 1 69 ? 1.563 0.350 -12.022 1.00 86.81 69 LEU A C 1
ATOM 541 O O . LEU A 1 69 ? 0.779 -0.596 -11.943 1.00 86.81 69 LEU A O 1
ATOM 545 N N . SER A 1 70 ? 2.114 0.734 -13.174 1.00 83.25 70 SER A N 1
ATOM 546 C CA . SER A 1 70 ? 1.839 0.076 -14.460 1.00 83.25 70 SER A CA 1
ATOM 547 C C . SER A 1 70 ? 2.364 -1.361 -14.518 1.00 83.25 70 SER A C 1
ATOM 549 O O . SER A 1 70 ? 1.852 -2.190 -15.266 1.00 83.25 70 SER A O 1
ATOM 551 N N . HIS A 1 71 ? 3.390 -1.665 -13.723 1.00 86.00 71 HIS A N 1
ATOM 552 C CA . HIS A 1 71 ? 4.025 -2.974 -13.646 1.00 86.00 71 HIS A CA 1
ATOM 553 C C . HIS A 1 71 ? 4.213 -3.392 -12.190 1.00 86.00 71 HIS A C 1
ATOM 555 O O . HIS A 1 71 ? 4.137 -2.573 -11.273 1.00 86.00 71 HIS A O 1
ATOM 561 N N . SER A 1 72 ? 4.469 -4.684 -11.978 1.00 86.81 72 SER A N 1
ATOM 562 C CA . SER A 1 72 ? 4.737 -5.192 -10.637 1.00 86.81 72 SER A CA 1
ATOM 563 C C . SER A 1 72 ? 6.010 -4.556 -10.048 1.00 86.81 72 SER A C 1
ATOM 565 O O . SER A 1 72 ? 6.949 -4.266 -10.800 1.00 86.81 72 SER A O 1
ATOM 567 N N . PRO A 1 73 ? 6.093 -4.369 -8.717 1.00 88.19 73 PRO A N 1
ATOM 568 C CA . PRO A 1 73 ? 7.285 -3.814 -8.076 1.00 88.19 73 PRO A CA 1
ATOM 569 C C . PRO A 1 73 ? 8.572 -4.576 -8.400 1.00 88.19 73 PRO A C 1
ATOM 571 O O . PRO A 1 73 ? 9.617 -3.954 -8.562 1.00 88.19 73 PRO A O 1
ATOM 574 N N . SER A 1 74 ? 8.504 -5.905 -8.537 1.00 87.94 74 SER A N 1
ATOM 575 C CA . SER A 1 74 ? 9.659 -6.736 -8.894 1.00 87.94 74 SER A CA 1
ATOM 576 C C . SER A 1 74 ? 10.124 -6.489 -10.328 1.00 87.94 74 SER A C 1
ATOM 578 O O . SER A 1 74 ? 11.323 -6.382 -10.564 1.00 87.94 74 SER A O 1
ATOM 580 N N . THR A 1 75 ? 9.194 -6.330 -11.276 1.00 89.69 75 THR A N 1
ATOM 581 C CA . THR A 1 75 ? 9.523 -5.954 -12.660 1.00 89.69 75 THR A CA 1
ATOM 582 C C . THR A 1 75 ? 10.199 -4.588 -12.716 1.00 89.69 75 THR A C 1
ATOM 584 O O . THR A 1 75 ? 11.197 -4.431 -13.411 1.00 89.69 75 THR A O 1
ATOM 587 N N . ILE A 1 76 ? 9.679 -3.609 -11.969 1.00 90.19 76 ILE A N 1
ATOM 588 C CA . ILE A 1 76 ? 10.248 -2.257 -11.927 1.00 90.19 76 ILE A CA 1
ATOM 589 C C . ILE A 1 76 ? 11.641 -2.295 -11.305 1.00 90.19 76 ILE A C 1
ATOM 591 O O . ILE A 1 76 ? 12.569 -1.751 -11.887 1.00 90.19 76 ILE A O 1
ATOM 595 N N . ALA A 1 77 ? 11.807 -2.971 -10.166 1.00 88.50 77 ALA A N 1
ATOM 596 C CA . ALA A 1 77 ? 13.088 -3.066 -9.470 1.00 88.50 77 ALA A CA 1
ATOM 597 C C . ALA A 1 77 ? 14.184 -3.761 -10.299 1.00 88.50 77 ALA A C 1
ATOM 599 O O . ALA A 1 77 ? 15.358 -3.452 -10.118 1.00 88.50 77 ALA A O 1
ATOM 600 N N . ALA A 1 78 ? 13.814 -4.668 -11.209 1.00 90.44 78 ALA A N 1
ATOM 601 C CA . ALA A 1 78 ? 14.750 -5.364 -12.093 1.00 90.44 78 ALA A CA 1
ATOM 602 C C . ALA A 1 78 ? 15.251 -4.515 -13.279 1.00 90.44 78 ALA A C 1
ATOM 604 O O . ALA A 1 78 ? 16.215 -4.905 -13.936 1.00 90.44 78 ALA A O 1
ATOM 605 N N . ALA A 1 79 ? 14.607 -3.383 -13.580 1.00 91.44 79 ALA A N 1
ATOM 606 C CA . ALA A 1 79 ? 15.020 -2.490 -14.658 1.00 91.44 79 ALA A CA 1
ATOM 607 C C . ALA A 1 79 ? 16.241 -1.639 -14.267 1.00 91.44 79 ALA A C 1
ATOM 609 O O . ALA A 1 79 ? 16.518 -1.409 -13.086 1.00 91.44 79 ALA A O 1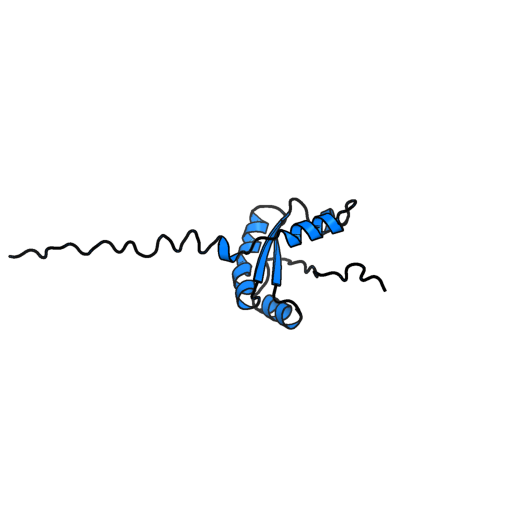
ATOM 610 N N . GLU A 1 80 ? 16.951 -1.104 -15.263 1.00 90.38 80 GLU A N 1
ATOM 611 C CA . GLU A 1 80 ? 18.009 -0.120 -15.028 1.00 90.38 80 GLU A CA 1
ATOM 612 C C . GLU A 1 80 ? 17.430 1.107 -14.301 1.00 90.38 80 GLU A C 1
ATOM 614 O O . GLU A 1 80 ? 16.407 1.660 -14.701 1.00 90.38 80 GLU A O 1
ATOM 619 N N . SER A 1 81 ? 18.054 1.520 -13.193 1.00 87.62 81 SER A N 1
ATOM 620 C CA . SER A 1 81 ? 17.526 2.552 -12.276 1.00 87.62 81 SER A CA 1
ATOM 621 C C . SER A 1 81 ? 16.176 2.225 -11.609 1.00 87.62 81 SER A C 1
ATOM 623 O O . SER A 1 81 ? 15.576 3.093 -10.969 1.00 87.62 81 SER A O 1
ATOM 625 N N . GLY A 1 82 ? 15.718 0.973 -11.679 1.00 87.62 82 GLY A N 1
ATOM 626 C CA . GLY A 1 82 ? 14.431 0.508 -11.164 1.00 87.62 82 GLY A CA 1
ATOM 627 C C . GLY A 1 82 ? 14.178 0.825 -9.693 1.00 87.62 82 GLY A C 1
ATOM 628 O O . GLY A 1 82 ? 13.114 1.325 -9.327 1.00 87.62 82 GLY A O 1
ATOM 629 N N . SER A 1 83 ? 15.184 0.616 -8.842 1.00 86.88 83 SER A N 1
ATOM 630 C CA . SER A 1 83 ? 15.100 0.910 -7.405 1.00 86.88 83 SER A CA 1
ATOM 631 C C . SER A 1 83 ? 14.871 2.393 -7.111 1.00 86.88 83 SER A C 1
ATOM 633 O O . SER A 1 83 ? 14.128 2.724 -6.188 1.00 86.88 83 SER A O 1
ATOM 635 N N . LYS A 1 84 ? 15.473 3.292 -7.902 1.00 88.62 84 LYS A N 1
ATOM 636 C CA . LYS A 1 84 ? 15.275 4.740 -7.761 1.00 88.62 84 LYS A CA 1
ATOM 637 C C . LYS A 1 84 ? 13.861 5.127 -8.183 1.00 88.62 84 LYS A C 1
ATOM 639 O O . LYS A 1 84 ? 13.166 5.783 -7.420 1.00 88.62 84 LYS A O 1
ATOM 644 N N . VAL A 1 85 ? 13.413 4.635 -9.340 1.00 90.25 85 VAL A N 1
ATOM 645 C CA . VAL A 1 85 ? 12.049 4.863 -9.846 1.00 90.25 85 VAL A CA 1
ATOM 646 C C . VAL A 1 85 ? 11.001 4.379 -8.843 1.00 90.25 85 VAL A C 1
ATOM 648 O O . VAL A 1 85 ? 10.031 5.084 -8.569 1.00 90.25 85 VAL A O 1
ATOM 651 N N . LEU A 1 86 ? 11.208 3.200 -8.250 1.00 90.19 86 LEU A N 1
ATOM 652 C CA . LEU A 1 86 ? 10.311 2.668 -7.230 1.00 90.19 86 LEU A CA 1
ATOM 653 C C . LEU A 1 86 ? 10.325 3.529 -5.959 1.00 90.19 86 LEU A C 1
ATOM 655 O O . LEU A 1 86 ? 9.264 3.800 -5.402 1.00 90.19 86 LEU A O 1
ATOM 659 N N . ASN A 1 87 ? 11.494 3.991 -5.508 1.00 90.25 87 ASN A N 1
ATOM 660 C CA . ASN A 1 87 ? 11.593 4.866 -4.339 1.00 90.25 87 ASN A CA 1
ATOM 661 C C . ASN A 1 87 ? 10.875 6.207 -4.559 1.00 90.25 87 ASN A C 1
ATOM 663 O O . ASN A 1 87 ? 10.093 6.625 -3.704 1.00 90.25 87 ASN A O 1
ATOM 667 N N . ASP A 1 88 ? 11.078 6.822 -5.725 1.00 90.81 88 ASP A N 1
ATOM 668 C CA . ASP A 1 88 ? 10.430 8.074 -6.116 1.00 90.81 88 ASP A CA 1
ATOM 669 C C . ASP A 1 88 ? 8.903 7.900 -6.168 1.00 90.81 88 ASP A C 1
ATOM 671 O O . ASP A 1 88 ? 8.159 8.710 -5.608 1.00 90.81 88 ASP A O 1
ATOM 675 N N . ALA A 1 89 ? 8.418 6.795 -6.747 1.00 90.50 89 ALA A N 1
ATOM 676 C CA . ALA A 1 89 ? 6.992 6.472 -6.787 1.00 90.50 89 ALA A CA 1
ATOM 677 C C . ALA A 1 89 ? 6.386 6.309 -5.381 1.00 90.50 89 ALA A C 1
ATOM 679 O O . ALA A 1 89 ? 5.298 6.821 -5.112 1.00 90.50 89 ALA A O 1
ATOM 680 N N . LEU A 1 90 ? 7.096 5.647 -4.459 1.00 91.38 90 LEU A N 1
ATOM 681 C CA . LEU A 1 90 ? 6.672 5.522 -3.060 1.00 91.38 90 LEU A CA 1
ATOM 682 C C . LEU A 1 90 ? 6.675 6.877 -2.335 1.00 91.38 90 LEU A C 1
ATOM 684 O O . LEU A 1 90 ? 5.786 7.144 -1.527 1.00 91.38 90 LEU A O 1
ATOM 688 N N . GLY A 1 91 ? 7.632 7.757 -2.644 1.00 89.69 91 GLY A N 1
ATOM 689 C CA . GLY A 1 91 ? 7.678 9.126 -2.123 1.00 89.69 91 GLY A CA 1
ATOM 690 C C . GLY A 1 91 ? 6.480 9.979 -2.557 1.00 89.69 91 GLY A C 1
ATOM 691 O O . GLY A 1 91 ? 5.987 10.791 -1.772 1.00 89.69 91 GLY A O 1
ATOM 692 N N . MET A 1 92 ? 5.973 9.738 -3.768 1.00 88.81 92 MET A N 1
ATOM 693 C CA . MET A 1 92 ? 4.814 10.421 -4.355 1.00 88.81 92 MET A CA 1
ATOM 694 C C . MET A 1 92 ? 3.461 9.770 -4.010 1.00 88.81 92 MET A C 1
ATOM 696 O O . MET A 1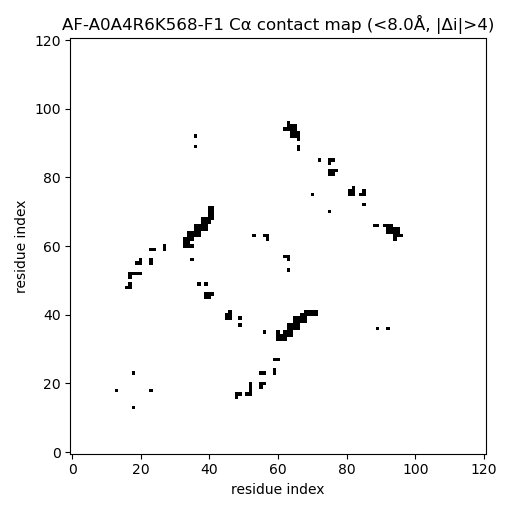 92 ? 2.420 10.227 -4.490 1.00 88.81 92 MET A O 1
ATOM 700 N N . ALA A 1 93 ? 3.442 8.715 -3.186 1.00 90.00 93 ALA A N 1
ATOM 701 C CA . ALA A 1 93 ? 2.212 8.022 -2.810 1.00 90.00 93 ALA A CA 1
ATOM 702 C C . ALA A 1 93 ? 1.225 8.967 -2.100 1.00 90.00 93 ALA A C 1
ATOM 704 O O . ALA A 1 93 ? 1.590 9.692 -1.162 1.00 90.00 93 ALA A O 1
ATOM 705 N N . ARG A 1 94 ? -0.040 8.933 -2.533 1.00 85.50 94 ARG A N 1
ATOM 706 C CA . ARG A 1 94 ? -1.092 9.849 -2.067 1.00 85.50 94 ARG A CA 1
ATOM 707 C C . ARG A 1 94 ? -1.774 9.316 -0.804 1.00 85.50 94 ARG A C 1
ATOM 709 O O . ARG A 1 94 ? -1.977 8.105 -0.716 1.00 85.50 94 ARG A O 1
ATOM 716 N N . PRO A 1 95 ? -2.144 10.171 0.169 1.00 85.56 95 PRO A N 1
ATOM 717 C CA . PRO A 1 95 ? -2.948 9.751 1.316 1.00 85.56 95 PRO A CA 1
ATOM 718 C C . PRO A 1 95 ? -4.322 9.239 0.871 1.00 85.56 95 PRO A C 1
ATOM 720 O O . PRO A 1 95 ? -4.965 9.841 0.015 1.00 85.56 95 PRO A O 1
ATOM 723 N N . LEU A 1 96 ? -4.787 8.141 1.467 1.00 76.06 96 LEU A N 1
ATOM 724 C CA . LEU A 1 96 ? -6.061 7.518 1.085 1.00 76.06 96 LEU A CA 1
ATOM 725 C C . LEU A 1 96 ? -7.292 8.191 1.700 1.00 76.06 96 LEU A C 1
ATOM 727 O O . LEU A 1 96 ? -8.374 8.144 1.121 1.00 76.06 96 LEU A O 1
ATOM 731 N N . LEU A 1 97 ? -7.140 8.834 2.859 1.00 61.69 97 LEU A N 1
ATOM 732 C CA . LEU A 1 97 ? -8.261 9.447 3.581 1.00 61.69 97 LEU A CA 1
ATOM 733 C C . LEU A 1 97 ? -8.685 10.812 3.014 1.00 61.69 97 LEU A C 1
ATOM 735 O O . LEU A 1 97 ? -9.761 11.297 3.349 1.00 61.69 97 LEU A O 1
ATOM 739 N N . THR A 1 98 ? -7.898 11.409 2.117 1.00 48.94 98 THR A N 1
ATOM 740 C CA . THR A 1 98 ? -8.256 12.670 1.448 1.00 48.94 98 THR A CA 1
ATOM 741 C C . THR A 1 98 ? -9.212 12.487 0.268 1.00 48.94 98 THR A C 1
ATOM 743 O O . THR A 1 98 ? -10.000 13.387 0.008 1.00 48.94 98 THR A O 1
ATOM 746 N N . ASP A 1 99 ? -9.229 11.322 -0.390 1.00 42.38 99 ASP A N 1
ATOM 747 C CA . ASP A 1 99 ? -10.044 11.113 -1.604 1.00 42.38 99 ASP A CA 1
ATOM 748 C C . ASP A 1 99 ? -11.422 10.473 -1.349 1.00 42.38 99 ASP A C 1
ATOM 750 O O . ASP A 1 99 ? -12.231 10.376 -2.269 1.00 42.38 99 ASP A O 1
ATOM 754 N N . ARG A 1 100 ? -11.744 10.056 -0.112 1.00 44.31 100 ARG A N 1
ATOM 755 C CA . ARG A 1 100 ? -13.066 9.468 0.211 1.00 44.31 100 ARG A CA 1
ATOM 756 C C . ARG A 1 100 ? -13.913 10.204 1.242 1.00 44.31 100 ARG A C 1
ATOM 758 O O . ARG A 1 100 ? -15.118 9.979 1.248 1.00 44.31 100 ARG A O 1
ATOM 765 N N . LEU A 1 101 ? -13.359 11.120 2.038 1.00 40.34 101 LEU A N 1
ATOM 766 C CA . LEU A 1 101 ? -14.204 12.038 2.816 1.00 40.34 101 LEU A CA 1
ATOM 767 C C . LEU A 1 101 ? -14.635 13.280 2.019 1.00 40.34 101 LEU A C 1
ATOM 769 O O . LEU A 1 101 ? -15.617 13.910 2.387 1.00 40.34 101 LEU A O 1
ATOM 773 N N . GLY A 1 102 ? -13.969 13.610 0.908 1.00 34.25 102 GLY A N 1
ATOM 774 C CA . GLY A 1 102 ? -14.304 14.788 0.094 1.00 34.25 102 GLY A CA 1
ATOM 775 C C . GLY A 1 102 ? -15.470 14.612 -0.887 1.00 34.25 102 GLY A C 1
ATOM 776 O O . GLY A 1 102 ? -15.942 15.602 -1.430 1.00 34.25 102 GLY A O 1
ATOM 777 N N . GLY A 1 103 ? -15.937 13.380 -1.124 1.00 38.09 103 GLY A N 1
ATOM 778 C CA . GLY A 1 103 ? -17.015 13.090 -2.085 1.00 38.09 103 GLY A CA 1
ATOM 779 C C . GLY A 1 103 ? -18.330 12.607 -1.470 1.00 38.09 103 GLY A C 1
ATOM 780 O O . GLY A 1 103 ? -19.324 12.521 -2.176 1.00 38.09 103 GLY A O 1
ATOM 781 N N . ALA A 1 104 ? -18.345 12.287 -0.172 1.00 40.47 104 ALA A N 1
ATOM 782 C CA . ALA A 1 104 ? -19.529 11.768 0.524 1.00 40.47 104 ALA A CA 1
ATOM 783 C C . ALA A 1 104 ? -19.842 12.497 1.845 1.00 40.47 104 ALA A C 1
ATOM 785 O O . ALA A 1 104 ? -20.847 12.197 2.478 1.00 40.47 104 ALA A O 1
ATOM 786 N N . ALA A 1 105 ? -19.021 13.473 2.257 1.00 40.34 105 ALA A N 1
ATOM 787 C CA . ALA A 1 105 ? -19.354 14.380 3.361 1.00 40.34 105 ALA A CA 1
ATOM 788 C C . ALA A 1 105 ? -20.054 15.673 2.893 1.00 40.34 105 ALA A C 1
ATOM 790 O O . ALA A 1 105 ? -20.433 16.487 3.726 1.00 40.34 105 ALA A O 1
ATOM 791 N N . ALA A 1 106 ? -20.238 15.863 1.579 1.00 39.69 106 ALA A N 1
ATOM 792 C CA . ALA A 1 106 ? -20.997 16.983 1.014 1.00 39.69 106 ALA A CA 1
ATOM 793 C C . ALA A 1 106 ? -22.492 16.667 0.793 1.00 39.69 106 ALA A C 1
ATOM 795 O O . ALA A 1 106 ? -23.228 17.554 0.382 1.00 39.69 106 ALA A O 1
ATOM 796 N N . ASP A 1 107 ? -22.938 15.436 1.074 1.00 40.88 107 ASP A N 1
ATOM 797 C CA . ASP A 1 107 ? -24.318 14.981 0.813 1.00 40.88 107 ASP A CA 1
ATOM 798 C C . ASP A 1 107 ? -25.048 14.484 2.075 1.00 40.88 107 ASP A C 1
ATOM 800 O O . ASP A 1 107 ? -26.057 13.785 2.015 1.00 40.88 107 ASP A O 1
ATOM 804 N N . ILE A 1 108 ? -24.542 14.855 3.255 1.00 47.47 108 ILE A N 1
ATOM 805 C CA . ILE A 1 108 ? -25.261 14.694 4.519 1.00 47.47 108 ILE A CA 1
ATOM 806 C C . ILE A 1 108 ? -25.563 16.104 5.032 1.00 47.47 108 ILE A C 1
ATOM 808 O O . ILE A 1 108 ? -24.652 16.819 5.439 1.00 47.47 108 ILE A O 1
ATOM 812 N N . ALA A 1 109 ? -26.854 16.452 5.010 1.00 46.25 109 ALA A N 1
ATOM 813 C CA . ALA A 1 109 ? -27.482 17.711 5.432 1.00 46.25 109 ALA A CA 1
ATOM 814 C C . ALA A 1 109 ? -27.592 18.834 4.375 1.00 46.25 109 ALA A C 1
ATOM 816 O O . ALA A 1 109 ? -27.140 19.955 4.580 1.00 46.25 109 ALA A O 1
ATOM 817 N N . SER A 1 110 ? -28.343 18.588 3.299 1.00 47.38 110 SER A N 1
ATOM 818 C CA . SER A 1 110 ? -29.486 19.481 3.054 1.00 47.38 110 SER A CA 1
ATOM 819 C C . SER A 1 110 ? -30.698 18.809 3.682 1.00 47.38 110 SER A C 1
ATOM 821 O O . SER A 1 110 ? -31.377 18.009 3.047 1.00 47.38 110 SER A O 1
ATOM 823 N N . ASP A 1 111 ? -30.883 19.051 4.977 1.00 52.38 111 ASP A N 1
ATOM 824 C CA . ASP A 1 111 ? -32.172 18.827 5.621 1.00 52.38 111 ASP A CA 1
ATOM 825 C C . ASP A 1 111 ? -33.189 19.702 4.867 1.00 52.38 111 ASP A C 1
ATOM 827 O O . ASP A 1 111 ? -32.975 20.918 4.795 1.00 52.38 111 ASP A O 1
ATOM 831 N N . PRO A 1 112 ? -34.207 19.142 4.190 1.00 58.62 112 PRO A N 1
ATOM 832 C CA . PRO A 1 112 ? -35.236 19.975 3.600 1.00 58.62 112 PRO A CA 1
ATOM 833 C C . PRO A 1 112 ? -35.952 20.697 4.742 1.00 58.62 112 PRO A C 1
ATOM 835 O O . PRO A 1 112 ? -36.496 20.056 5.639 1.00 58.62 112 PRO A O 1
ATOM 838 N N . GLU A 1 113 ? -35.928 22.029 4.701 1.00 57.38 113 GLU A N 1
ATOM 839 C CA . GLU A 1 113 ? -36.622 22.891 5.655 1.00 57.38 113 GLU A CA 1
ATOM 840 C C . GLU A 1 113 ? -38.059 22.368 5.859 1.00 57.38 113 GLU A C 1
ATOM 842 O O . GLU A 1 113 ? -38.772 22.147 4.868 1.00 57.38 113 GLU A O 1
ATOM 847 N N . PRO A 1 114 ? -38.489 22.081 7.104 1.00 64.12 114 PRO A N 1
ATOM 848 C CA . PRO A 1 114 ? -39.828 21.569 7.341 1.00 64.12 114 PRO A CA 1
ATOM 849 C C . PRO A 1 114 ? -40.845 22.593 6.819 1.00 64.12 114 PRO A C 1
ATOM 851 O O . PRO A 1 114 ? -40.656 23.792 7.024 1.00 64.12 114 PRO A O 1
ATOM 854 N N . PRO A 1 115 ? -41.919 22.162 6.135 1.00 64.31 115 PRO A N 1
ATOM 855 C CA . PRO A 1 115 ? -42.856 23.089 5.519 1.00 64.31 115 PRO A CA 1
ATOM 856 C C . PRO A 1 115 ? -43.475 24.011 6.576 1.00 64.31 115 PRO A C 1
ATOM 858 O O . PRO A 1 115 ? -44.208 23.560 7.460 1.00 64.31 115 PRO A O 1
ATOM 861 N N . GLU A 1 116 ? -43.214 25.316 6.464 1.00 63.44 116 GLU A N 1
ATOM 862 C CA . GLU A 1 116 ? -43.914 26.348 7.225 1.00 63.44 116 GLU A CA 1
ATOM 863 C C . GLU A 1 116 ? -45.374 26.438 6.758 1.00 63.44 116 GLU A C 1
ATOM 865 O O . GLU A 1 116 ? -45.717 27.239 5.890 1.00 63.44 116 GLU A O 1
ATOM 870 N N . ARG A 1 117 ? -46.230 25.564 7.297 1.00 60.06 117 ARG A N 1
ATOM 871 C CA . ARG A 1 117 ? -47.667 25.768 7.570 1.00 60.06 117 ARG A CA 1
ATOM 872 C C . ARG A 1 117 ? -48.324 24.421 7.835 1.00 60.06 117 ARG A C 1
ATOM 874 O O . ARG A 1 117 ? -48.546 23.630 6.919 1.00 60.06 117 ARG A O 1
ATOM 881 N N . GLY A 1 118 ? -48.712 24.199 9.087 1.00 59.22 118 GLY A N 1
ATOM 882 C CA . GLY A 1 118 ? -49.836 23.312 9.361 1.00 59.22 118 GLY A CA 1
ATOM 883 C C . GLY A 1 118 ? -51.105 23.904 8.732 1.00 59.22 118 GLY A C 1
ATOM 884 O O . GLY A 1 118 ? -51.228 25.131 8.674 1.00 59.22 118 GLY A O 1
ATOM 885 N N . PRO A 1 119 ? -52.032 23.080 8.221 1.00 58.16 119 PRO A N 1
ATOM 886 C CA . PRO A 1 119 ? -53.343 23.579 7.849 1.00 58.16 119 PRO A CA 1
ATOM 887 C C . PRO A 1 119 ? -54.059 24.037 9.124 1.00 58.16 119 PRO A C 1
ATOM 889 O O . PRO A 1 119 ? -54.437 23.217 9.956 1.00 58.16 119 PRO A O 1
ATOM 892 N N . ASP A 1 120 ? -54.222 25.351 9.274 1.00 55.66 120 ASP A N 1
ATOM 893 C CA . ASP A 1 120 ? -55.342 25.902 10.032 1.00 55.66 120 ASP A CA 1
ATOM 894 C C . ASP A 1 120 ? -56.616 25.391 9.359 1.00 55.66 120 ASP A C 1
ATOM 896 O O . ASP A 1 120 ? -56.898 25.827 8.243 1.00 55.66 120 ASP A O 1
ATOM 900 N N . LEU A 1 121 ? -57.318 24.450 10.000 1.00 47.41 121 LEU A N 1
ATOM 901 C CA . LEU A 1 121 ? -58.772 24.227 9.963 1.00 47.41 121 LEU A CA 1
ATOM 902 C C . LEU A 1 121 ? -59.170 23.205 11.041 1.00 47.41 121 LEU A C 1
ATOM 904 O O . LEU A 1 121 ? -58.699 22.047 10.970 1.00 47.41 121 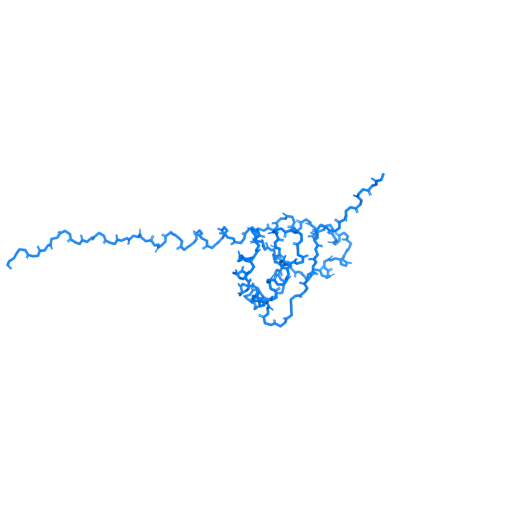LEU A O 1
#

pLDDT: mean 76.7, std 18.03, range [33.66, 92.69]